Protein AF-A0A2D6FDU6-F1 (afdb_monomer)

Secondary structure (DSSP, 8-state):
-----HHHHHHHHHHHHHHHHHTT-HHHHHHHHHHHHHHHTT----GGGGGGTGGGSS------

Mean predicted aligned error: 13.11 Å

Solvent-accessible surface area (backbone atoms only — not comparable to full-atom values): 3997 Å² total; per-residue (Å²): 140,90,68,85,51,67,68,58,53,46,52,50,33,51,49,49,21,51,54,21,54,76,69,68,36,62,69,55,21,51,50,24,49,52,52,47,53,39,50,76,74,64,53,74,76,60,77,79,56,56,77,74,62,69,76,74,73,84,79,74,85,84,77,131

Structure (mmCIF, N/CA/C/O backbone):
data_AF-A0A2D6FDU6-F1
#
_entry.id   AF-A0A2D6FDU6-F1
#
loop_
_atom_site.group_PDB
_atom_site.id
_atom_site.type_symbol
_atom_site.label_atom_id
_atom_site.label_alt_id
_atom_site.label_comp_id
_atom_site.label_asym_id
_atom_site.label_entity_id
_atom_site.label_seq_id
_atom_site.pdbx_PDB_ins_code
_atom_site.Cartn_x
_atom_site.Cartn_y
_atom_site.Cartn_z
_atom_site.occupancy
_atom_site.B_iso_or_equiv
_atom_site.auth_seq_id
_atom_site.auth_comp_id
_atom_site.auth_asym_id
_atom_site.auth_atom_id
_atom_site.pdbx_PDB_model_num
ATOM 1 N N . MET A 1 1 ? 10.522 15.197 -19.750 1.00 48.56 1 MET A N 1
ATOM 2 C CA . MET A 1 1 ? 10.271 15.106 -18.292 1.00 48.56 1 MET A CA 1
ATOM 3 C C . MET A 1 1 ? 9.846 13.661 -18.032 1.00 48.56 1 MET A C 1
ATOM 5 O O . MET A 1 1 ? 8.708 13.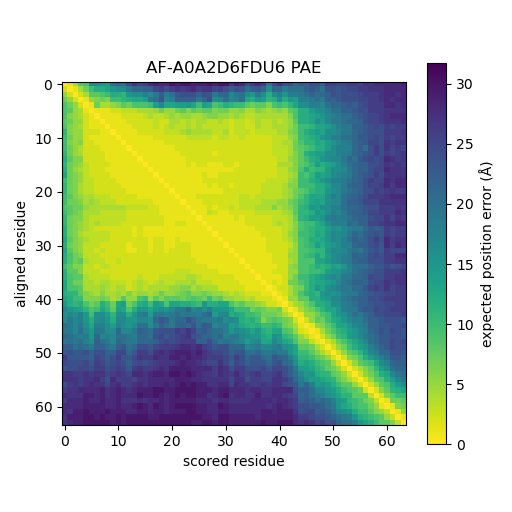419 -17.678 1.00 48.56 1 MET A O 1
ATOM 9 N N . ASP A 1 2 ? 10.716 12.683 -18.319 1.00 48.25 2 ASP A N 1
ATOM 10 C CA . ASP A 1 2 ? 10.226 11.365 -18.781 1.00 48.25 2 ASP A CA 1
ATOM 11 C C . ASP A 1 2 ? 10.848 10.172 -18.062 1.00 48.25 2 ASP A C 1
ATOM 13 O O . ASP A 1 2 ? 11.365 9.240 -18.673 1.00 48.25 2 ASP A O 1
ATOM 17 N N . SER A 1 3 ? 10.761 10.195 -16.742 1.00 57.56 3 SER A N 1
ATOM 18 C CA . SER A 1 3 ? 10.749 8.980 -15.934 1.00 57.56 3 SER A CA 1
ATOM 19 C C . SER A 1 3 ? 10.176 9.374 -14.585 1.00 57.56 3 SER A C 1
ATOM 21 O O . SER A 1 3 ? 10.898 9.890 -13.733 1.00 57.56 3 SER A O 1
ATOM 23 N N . ILE A 1 4 ? 8.865 9.212 -14.405 1.00 62.50 4 ILE A N 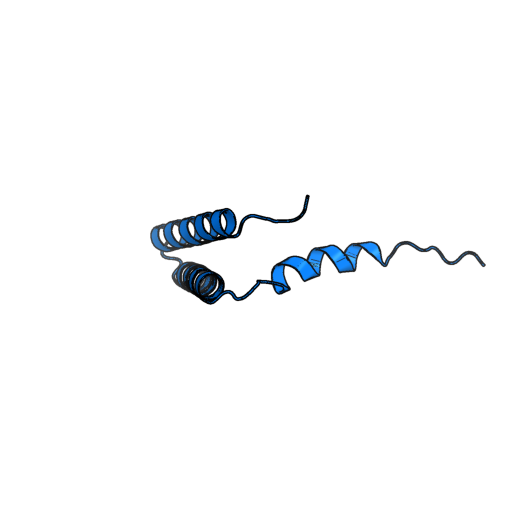1
ATOM 24 C CA . ILE A 1 4 ? 8.335 9.149 -13.045 1.00 62.50 4 ILE A CA 1
ATOM 25 C C . ILE A 1 4 ? 9.090 7.996 -12.383 1.00 62.50 4 ILE A C 1
ATOM 27 O O . ILE A 1 4 ? 9.091 6.878 -12.901 1.00 62.50 4 ILE A O 1
ATOM 31 N N . ASP A 1 5 ? 9.834 8.318 -11.332 1.00 78.88 5 ASP A N 1
ATOM 32 C CA . ASP A 1 5 ? 10.694 7.363 -10.655 1.00 78.88 5 ASP A CA 1
ATOM 33 C C . ASP A 1 5 ? 9.812 6.276 -10.032 1.00 78.88 5 ASP A C 1
ATOM 35 O O . ASP A 1 5 ? 8.871 6.580 -9.293 1.00 78.88 5 ASP A O 1
ATOM 39 N N . LEU A 1 6 ? 10.079 5.014 -10.364 1.00 73.38 6 LEU A N 1
ATOM 40 C CA . LEU A 1 6 ? 9.325 3.878 -9.832 1.00 73.38 6 LEU A CA 1
ATOM 41 C C . LEU A 1 6 ? 9.411 3.841 -8.302 1.00 73.38 6 LEU A C 1
ATOM 43 O O . LEU A 1 6 ? 8.460 3.421 -7.649 1.00 73.38 6 LEU A O 1
ATOM 47 N N . GLU A 1 7 ? 10.501 4.358 -7.725 1.00 79.12 7 GLU A N 1
ATOM 48 C CA . GLU A 1 7 ? 10.636 4.522 -6.278 1.00 79.12 7 GLU A CA 1
ATOM 49 C C . GLU A 1 7 ? 9.596 5.499 -5.710 1.00 79.12 7 GLU A C 1
ATOM 51 O O . GLU A 1 7 ? 9.014 5.243 -4.658 1.00 79.12 7 GLU A O 1
ATOM 56 N N . VAL A 1 8 ? 9.299 6.589 -6.424 1.00 84.00 8 VAL A N 1
ATOM 57 C CA . VAL A 1 8 ? 8.280 7.562 -6.003 1.00 84.00 8 VAL A CA 1
ATOM 58 C C . VAL A 1 8 ? 6.885 6.945 -6.084 1.00 84.00 8 VAL A C 1
ATOM 60 O O . VAL A 1 8 ? 6.093 7.121 -5.162 1.00 84.00 8 VAL A O 1
ATOM 63 N N . ILE A 1 9 ? 6.589 6.181 -7.140 1.00 83.88 9 ILE A N 1
ATOM 64 C CA . ILE A 1 9 ? 5.299 5.483 -7.276 1.00 83.88 9 ILE A CA 1
ATOM 65 C C . ILE A 1 9 ? 5.134 4.441 -6.164 1.00 83.88 9 ILE A C 1
ATOM 67 O O . ILE A 1 9 ? 4.073 4.382 -5.547 1.00 83.88 9 ILE A O 1
ATOM 71 N N . ASN A 1 10 ? 6.190 3.686 -5.846 1.00 84.6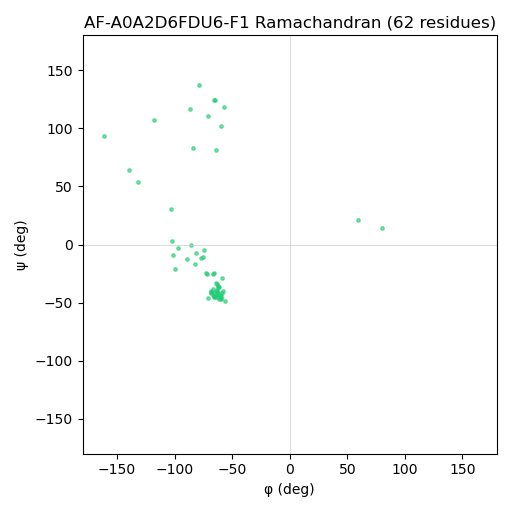9 10 ASN A N 1
ATOM 72 C CA . ASN A 1 10 ? 6.188 2.740 -4.731 1.00 84.69 10 ASN A CA 1
ATOM 73 C C . ASN A 1 10 ? 5.828 3.418 -3.410 1.00 84.69 10 ASN A C 1
ATOM 75 O O . ASN A 1 10 ? 4.952 2.944 -2.690 1.00 84.69 10 ASN A O 1
ATOM 79 N N . VAL A 1 11 ? 6.463 4.550 -3.098 1.00 89.75 11 VAL A N 1
ATOM 80 C CA . VAL A 1 11 ? 6.172 5.286 -1.860 1.00 89.75 11 VAL A CA 1
ATOM 81 C C . VAL A 1 11 ? 4.718 5.761 -1.831 1.00 89.75 11 VAL A C 1
ATOM 83 O O . VAL A 1 11 ? 4.064 5.620 -0.799 1.00 89.75 11 VAL A O 1
ATOM 86 N N . LEU A 1 12 ? 4.190 6.262 -2.950 1.00 90.12 12 LEU A N 1
ATOM 87 C CA . LEU A 1 12 ? 2.803 6.729 -3.034 1.00 90.12 12 LEU A CA 1
ATOM 88 C C . LEU A 1 12 ? 1.793 5.589 -2.857 1.00 90.12 12 LE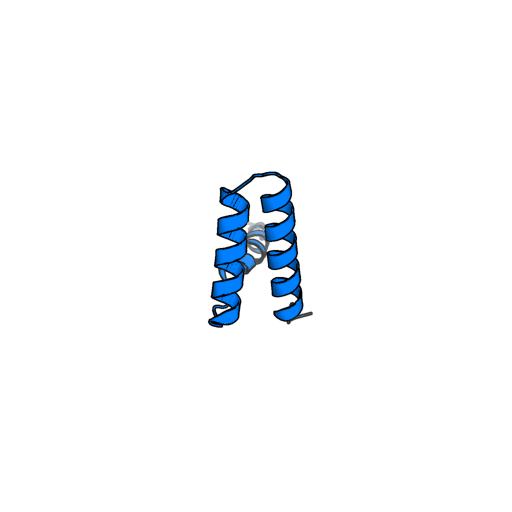U A C 1
ATOM 90 O O . LEU A 1 12 ? 0.855 5.728 -2.076 1.00 90.12 12 LEU A O 1
ATOM 94 N N . CYS A 1 13 ? 1.996 4.445 -3.515 1.00 89.94 13 CYS 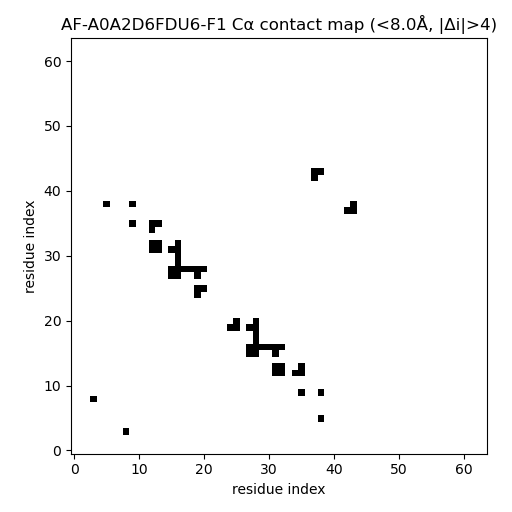A N 1
ATOM 95 C CA . CYS A 1 13 ? 1.126 3.282 -3.332 1.00 89.94 13 CYS A CA 1
ATOM 96 C C . CYS A 1 13 ? 1.191 2.746 -1.894 1.00 89.94 13 CYS A C 1
ATOM 98 O O . CYS A 1 13 ? 0.176 2.313 -1.352 1.00 89.94 13 CYS A O 1
ATOM 100 N N . PHE A 1 14 ? 2.355 2.823 -1.244 1.00 93.50 14 PHE A N 1
ATOM 101 C CA . PHE A 1 14 ? 2.495 2.427 0.156 1.00 93.50 14 PHE A CA 1
ATOM 102 C C . PHE A 1 14 ? 1.758 3.377 1.105 1.00 93.50 14 PHE A C 1
ATOM 104 O O . PHE A 1 14 ? 1.094 2.921 2.032 1.00 93.50 14 PHE A O 1
ATOM 111 N N . GLN A 1 15 ? 1.830 4.688 0.861 1.00 94.81 15 GLN A N 1
ATOM 112 C CA . GLN A 1 15 ? 1.071 5.685 1.622 1.00 94.81 15 GLN A CA 1
ATOM 113 C C . GLN A 1 15 ? -0.437 5.474 1.468 1.00 94.81 15 GLN A C 1
ATOM 115 O O . GLN A 1 15 ? -1.136 5.376 2.471 1.00 94.81 15 GLN A O 1
ATOM 120 N N . GLN A 1 16 ? -0.908 5.285 0.234 1.00 93.12 16 GLN A N 1
ATOM 121 C CA . GLN A 1 16 ? -2.312 5.008 -0.072 1.00 93.12 16 GLN A CA 1
ATOM 122 C C . GLN A 1 16 ? -2.824 3.745 0.631 1.00 93.12 16 GLN A C 1
ATOM 124 O O . GLN A 1 16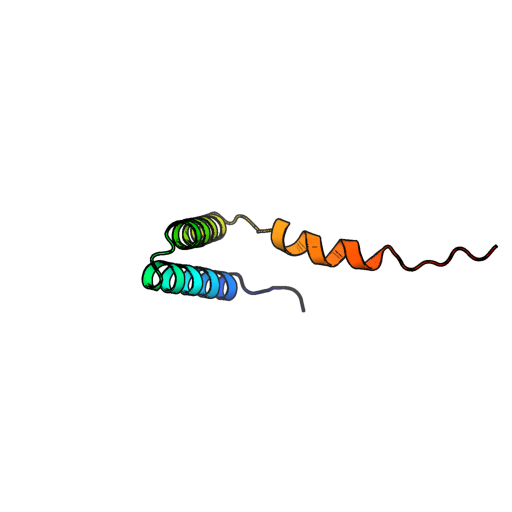 ? -3.937 3.729 1.148 1.00 93.12 16 GLN A O 1
ATOM 129 N N . MET A 1 17 ? -2.003 2.691 0.699 1.00 96.25 17 MET A N 1
ATOM 130 C CA . MET A 1 17 ? -2.350 1.481 1.443 1.00 96.25 17 MET A CA 1
ATOM 131 C C . MET A 1 17 ? -2.515 1.766 2.942 1.00 96.25 17 MET A C 1
ATOM 133 O O . MET A 1 17 ? -3.466 1.280 3.546 1.00 96.25 17 MET A O 1
ATOM 137 N N . LEU A 1 18 ? -1.596 2.525 3.550 1.00 97.06 18 LEU A N 1
ATOM 138 C CA . LEU A 1 18 ? -1.665 2.851 4.978 1.00 97.06 18 LEU A CA 1
ATOM 139 C C . LEU A 1 18 ? -2.891 3.707 5.304 1.00 97.06 18 LEU A C 1
ATOM 141 O O . LEU A 1 18 ? -3.605 3.383 6.248 1.00 97.06 18 LEU A O 1
ATOM 145 N N . GLU A 1 19 ? -3.163 4.734 4.500 1.00 97.31 19 GLU A N 1
ATOM 146 C CA . GLU A 1 19 ? -4.341 5.596 4.651 1.00 97.31 19 GLU A CA 1
ATOM 147 C C . GLU A 1 19 ? -5.639 4.782 4.543 1.00 97.31 19 GLU A C 1
ATOM 149 O O . GLU A 1 19 ? -6.495 4.857 5.420 1.00 97.31 19 GLU A O 1
ATOM 154 N N . ALA A 1 20 ? -5.745 3.905 3.541 1.00 96.31 20 ALA A N 1
ATOM 155 C CA . ALA A 1 20 ? -6.908 3.036 3.375 1.00 96.31 20 ALA A CA 1
ATOM 156 C C . ALA A 1 20 ? -7.102 2.059 4.550 1.00 96.31 20 ALA A C 1
ATOM 158 O O . ALA A 1 20 ? -8.231 1.788 4.957 1.00 96.31 20 ALA A O 1
ATOM 159 N N . VAL A 1 21 ? -6.013 1.542 5.132 1.00 9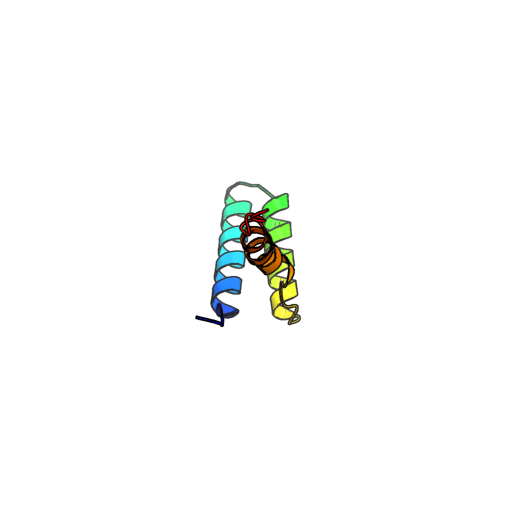6.69 21 VAL A N 1
ATOM 160 C CA . VAL A 1 21 ? -6.077 0.699 6.339 1.00 96.69 21 VAL A CA 1
ATOM 161 C C . VAL A 1 21 ? -6.540 1.502 7.556 1.00 96.69 21 VAL A C 1
ATOM 163 O O . VAL A 1 21 ? -7.332 0.987 8.345 1.00 96.69 21 VAL A O 1
ATOM 166 N N . GLU A 1 22 ? -6.070 2.741 7.719 1.00 97.50 22 GLU A N 1
ATOM 167 C CA . GLU A 1 22 ? -6.507 3.635 8.801 1.00 97.50 22 GLU A CA 1
ATOM 168 C C . GLU A 1 22 ? -7.998 3.990 8.693 1.00 97.50 22 GLU A C 1
ATOM 170 O O . GLU A 1 22 ? -8.674 4.120 9.715 1.00 97.50 22 GLU A O 1
ATOM 175 N N . GLU A 1 23 ? -8.520 4.092 7.471 1.00 97.38 23 GLU A N 1
ATOM 176 C CA . GLU A 1 23 ? -9.933 4.363 7.182 1.00 97.38 23 GLU A CA 1
ATOM 177 C C . GLU A 1 23 ? -10.823 3.105 7.168 1.00 97.38 23 GLU A C 1
ATOM 179 O O . GLU A 1 23 ? -12.035 3.209 6.978 1.00 97.38 23 GLU A O 1
ATOM 184 N N . GLU A 1 24 ? -10.246 1.920 7.396 1.00 96.44 24 GLU A N 1
ATOM 185 C CA . GLU A 1 24 ? -10.912 0.614 7.267 1.00 96.44 24 GLU A CA 1
ATOM 186 C C . GLU A 1 24 ? -11.477 0.333 5.853 1.00 96.44 24 GLU A C 1
ATOM 188 O O . GLU A 1 24 ? -12.336 -0.540 5.678 1.00 96.44 24 GLU A O 1
ATOM 193 N N . ASP A 1 25 ? -10.974 1.018 4.818 1.00 96.56 25 ASP A N 1
ATOM 194 C CA . ASP A 1 25 ? -11.290 0.729 3.417 1.00 96.56 25 ASP A CA 1
ATOM 195 C C . ASP A 1 25 ? -10.399 -0.398 2.878 1.00 96.56 25 ASP A C 1
ATOM 197 O O . ASP A 1 25 ? -9.374 -0.214 2.213 1.00 96.56 25 ASP A O 1
ATOM 201 N N . TRP A 1 26 ? -10.821 -1.626 3.161 1.00 94.75 26 TRP A N 1
ATOM 202 C CA . TRP A 1 26 ? -10.086 -2.828 2.773 1.00 94.75 26 TRP A CA 1
ATOM 203 C C . TRP A 1 26 ? -9.998 -3.049 1.260 1.00 94.75 26 TRP A C 1
ATOM 205 O O . TRP A 1 26 ? -9.076 -3.731 0.808 1.00 94.75 26 TRP A O 1
ATOM 215 N N . ASN A 1 27 ? -10.930 -2.501 0.474 1.00 95.75 27 ASN A N 1
ATOM 216 C CA . ASN A 1 27 ? -10.881 -2.640 -0.982 1.00 95.75 27 ASN A CA 1
ATOM 217 C C . ASN A 1 27 ? -9.739 -1.798 -1.547 1.00 95.75 27 ASN A C 1
ATOM 219 O O . ASN A 1 27 ? -8.948 -2.289 -2.355 1.00 95.75 27 ASN A O 1
ATOM 223 N N . GLU A 1 28 ? -9.631 -0.557 -1.077 1.00 92.12 28 GLU A N 1
ATOM 224 C CA . GLU A 1 28 ? -8.578 0.360 -1.497 1.00 92.12 28 GLU A CA 1
ATOM 225 C C . GLU A 1 28 ? -7.205 -0.100 -0.989 1.00 92.12 28 GLU A C 1
ATOM 227 O O . GLU A 1 28 ? -6.236 -0.128 -1.751 1.00 92.12 28 GLU A O 1
ATOM 232 N N . ALA A 1 29 ? -7.131 -0.595 0.251 1.00 95.00 29 ALA A N 1
ATOM 233 C CA . ALA A 1 29 ? -5.907 -1.172 0.803 1.00 95.00 29 ALA A CA 1
ATOM 234 C C . ALA A 1 29 ? -5.412 -2.377 -0.019 1.00 95.00 29 ALA A C 1
ATOM 236 O O . ALA A 1 29 ? -4.224 -2.477 -0.336 1.00 95.00 29 ALA A O 1
ATOM 237 N N . ALA A 1 30 ? -6.316 -3.283 -0.409 1.00 93.88 30 ALA A N 1
ATOM 238 C CA . ALA A 1 30 ? -5.970 -4.439 -1.235 1.00 93.88 30 ALA A CA 1
ATOM 239 C C . ALA A 1 30 ? -5.527 -4.032 -2.650 1.00 93.88 30 ALA A C 1
ATOM 241 O O . ALA A 1 30 ? -4.585 -4.612 -3.193 1.00 93.88 30 ALA A O 1
ATOM 242 N N . MET A 1 31 ? -6.170 -3.021 -3.237 1.00 93.06 31 MET A N 1
ATOM 243 C CA . MET A 1 31 ? -5.804 -2.484 -4.548 1.00 93.06 31 MET A CA 1
ATOM 244 C C . MET A 1 31 ? -4.420 -1.821 -4.527 1.00 93.06 31 MET A C 1
ATOM 246 O O . MET A 1 31 ? -3.605 -2.054 -5.420 1.00 93.06 31 MET A O 1
ATOM 250 N N . ALA A 1 32 ? -4.131 -1.021 -3.501 1.00 92.12 32 ALA A N 1
ATOM 251 C CA . ALA A 1 32 ? -2.828 -0.392 -3.314 1.00 92.12 32 ALA A CA 1
ATOM 252 C C . ALA A 1 32 ? -1.719 -1.438 -3.108 1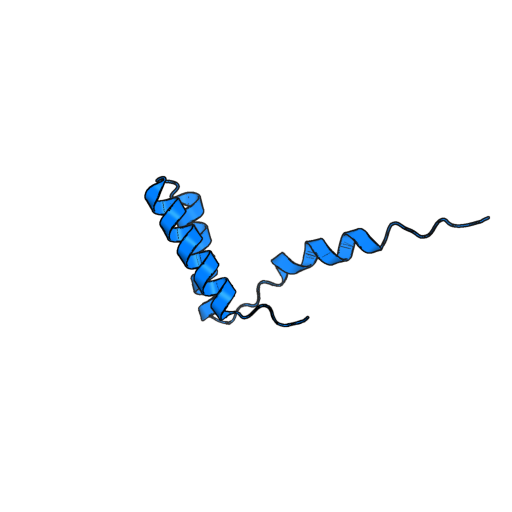.00 92.12 32 ALA A C 1
ATOM 254 O O . ALA A 1 32 ? -0.654 -1.341 -3.721 1.00 92.12 32 ALA A O 1
ATOM 255 N N . LEU A 1 33 ? -1.998 -2.492 -2.334 1.00 90.69 33 LEU A N 1
ATOM 256 C CA . LEU A 1 33 ? -1.082 -3.617 -2.150 1.00 90.69 33 LEU A CA 1
ATOM 257 C C . LEU A 1 33 ? -0.819 -4.377 -3.458 1.00 90.69 33 LEU A C 1
ATOM 259 O O . LEU A 1 33 ? 0.329 -4.694 -3.760 1.00 90.69 33 LEU A O 1
ATOM 263 N N . TYR A 1 34 ? -1.853 -4.639 -4.262 1.00 90.31 34 TYR A N 1
ATOM 264 C CA . TYR A 1 34 ? -1.687 -5.266 -5.577 1.00 90.31 34 TYR A CA 1
ATOM 265 C C . TYR A 1 34 ? -0.775 -4.435 -6.485 1.00 90.31 34 TYR A C 1
ATOM 267 O O . TYR A 1 34 ? 0.108 -4.976 -7.151 1.00 90.31 34 TYR A O 1
ATOM 275 N N . LYS A 1 35 ? -0.939 -3.107 -6.467 1.00 88.12 35 LYS A N 1
ATOM 276 C CA . LYS A 1 35 ? -0.092 -2.210 -7.255 1.00 88.12 35 LYS A CA 1
ATOM 277 C C . LYS A 1 35 ? 1.374 -2.262 -6.812 1.00 88.12 35 LYS A C 1
ATOM 279 O O . LYS A 1 35 ? 2.257 -2.275 -7.660 1.00 88.12 35 LYS A O 1
ATOM 284 N N . LEU A 1 36 ? 1.644 -2.343 -5.510 1.00 88.12 36 LEU A N 1
ATOM 285 C CA . LEU A 1 36 ? 3.012 -2.508 -5.004 1.00 88.12 36 LEU A CA 1
ATOM 286 C C . LEU A 1 36 ? 3.664 -3.791 -5.533 1.00 88.12 36 LEU A C 1
ATOM 288 O O . LEU A 1 36 ? 4.785 -3.742 -6.036 1.00 88.12 36 LEU A O 1
ATOM 292 N N . TYR A 1 37 ? 2.941 -4.914 -5.494 1.00 84.75 37 TYR A N 1
ATOM 293 C CA . TYR A 1 37 ? 3.438 -6.190 -6.019 1.00 84.75 37 TYR A CA 1
ATOM 294 C C . TYR A 1 37 ? 3.749 -6.131 -7.516 1.00 84.75 37 TYR A C 1
ATOM 296 O O . TYR A 1 37 ? 4.807 -6.589 -7.939 1.00 84.75 37 TYR A O 1
ATOM 304 N N . ALA A 1 38 ? 2.873 -5.521 -8.312 1.00 82.94 38 ALA A N 1
ATOM 305 C CA . ALA A 1 38 ? 3.097 -5.381 -9.747 1.00 82.94 38 ALA A CA 1
ATOM 306 C C . ALA A 1 38 ? 4.364 -4.552 -10.063 1.00 82.94 38 ALA A C 1
ATOM 308 O O . ALA A 1 38 ? 5.121 -4.906 -10.968 1.00 82.94 38 ALA A O 1
ATOM 309 N N . ILE A 1 39 ? 4.669 -3.506 -9.279 1.00 80.88 39 ILE A N 1
ATOM 310 C CA . ILE A 1 39 ? 5.918 -2.737 -9.447 1.00 80.88 39 ILE A CA 1
ATOM 311 C C . ILE A 1 39 ? 7.141 -3.592 -9.105 1.00 80.88 39 ILE A C 1
ATOM 313 O O . ILE A 1 39 ? 8.132 -3.555 -9.838 1.00 80.88 39 ILE A O 1
ATOM 317 N N . GLU A 1 40 ? 7.086 -4.365 -8.015 1.00 76.31 40 GLU A N 1
ATOM 318 C CA . GLU A 1 40 ? 8.177 -5.264 -7.614 1.00 76.31 40 GLU A CA 1
ATOM 319 C C . GLU A 1 40 ? 8.450 -6.355 -8.661 1.00 76.31 40 GLU A C 1
ATOM 321 O O . GLU A 1 40 ? 9.609 -6.691 -8.913 1.00 76.31 40 GLU A O 1
ATOM 326 N N . GLU A 1 41 ? 7.407 -6.861 -9.325 1.00 81.25 41 GLU A N 1
ATOM 327 C CA . GLU A 1 41 ? 7.523 -7.824 -10.429 1.00 81.25 41 GLU A CA 1
ATOM 328 C C . GLU A 1 41 ? 8.006 -7.190 -11.749 1.00 81.25 41 GLU A C 1
ATOM 330 O O . GLU A 1 41 ? 8.298 -7.893 -12.720 1.00 81.25 41 GLU A O 1
ATOM 335 N N . GLY A 1 42 ? 8.177 -5.865 -11.782 1.00 70.19 42 GLY A N 1
ATOM 336 C CA . GLY A 1 42 ? 8.639 -5.126 -12.952 1.00 70.19 42 GLY A CA 1
ATOM 337 C C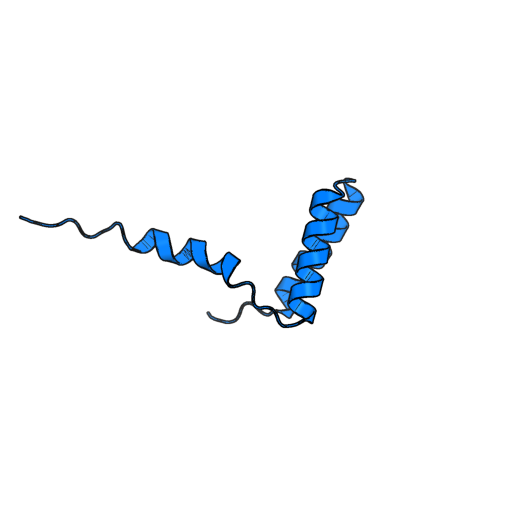 . GLY A 1 42 ? 7.544 -4.865 -13.986 1.00 70.19 42 GLY A C 1
ATOM 338 O O . GLY A 1 42 ? 7.861 -4.474 -15.118 1.00 70.19 42 GLY A O 1
ATOM 339 N N . GLU A 1 43 ? 6.271 -5.050 -13.624 1.00 64.75 43 GLU A N 1
ATOM 340 C CA . GLU A 1 43 ? 5.157 -4.624 -14.460 1.00 64.75 43 GLU A CA 1
ATOM 341 C C . GLU A 1 43 ? 5.152 -3.095 -14.554 1.00 64.75 43 GLU A C 1
ATOM 343 O O . GLU A 1 43 ? 5.139 -2.358 -13.566 1.00 64.75 43 GLU A O 1
ATOM 348 N N . ARG A 1 44 ? 5.185 -2.588 -15.789 1.00 61.03 44 ARG A N 1
ATOM 349 C CA . ARG A 1 44 ? 4.983 -1.165 -16.050 1.00 61.03 44 ARG A CA 1
ATOM 350 C C . ARG A 1 44 ? 3.489 -0.922 -16.173 1.00 61.03 44 ARG A C 1
ATOM 352 O O . ARG A 1 44 ? 2.885 -1.402 -17.131 1.00 61.03 44 ARG A O 1
ATOM 359 N N . PHE A 1 45 ? 2.923 -0.123 -15.270 1.00 57.41 45 PHE A N 1
ATOM 360 C CA . PHE A 1 45 ? 1.562 0.402 -15.398 1.00 57.41 45 PHE A CA 1
ATOM 361 C C . PHE A 1 45 ? 1.456 1.324 -16.614 1.00 57.41 45 PHE A C 1
ATOM 363 O O . PHE A 1 45 ? 1.566 2.545 -16.521 1.00 57.41 45 PHE A O 1
ATOM 370 N N . SER A 1 46 ? 1.296 0.721 -17.784 1.00 57.16 46 SER A N 1
ATOM 371 C CA . SER A 1 46 ? 1.027 1.423 -19.036 1.00 57.16 46 SER A CA 1
ATOM 372 C C . SER A 1 46 ? -0.402 1.970 -19.064 1.00 57.16 46 SER A C 1
ATOM 374 O O . SER A 1 46 ? -0.628 3.022 -19.655 1.00 57.16 46 SER A O 1
ATOM 376 N N . ASP A 1 47 ? -1.305 1.355 -18.301 1.00 56.44 47 ASP A N 1
ATOM 377 C CA . ASP A 1 47 ? -2.715 1.738 -18.189 1.00 56.44 47 ASP A CA 1
ATOM 378 C C . ASP A 1 47 ? -2.926 3.111 -17.522 1.00 56.44 47 ASP A C 1
ATOM 380 O O . ASP A 1 47 ? -3.896 3.802 -17.811 1.00 56.44 47 ASP A O 1
ATOM 384 N N . LEU A 1 48 ? -1.993 3.576 -16.679 1.00 52.69 48 LEU A N 1
ATOM 385 C CA . LEU A 1 48 ? -2.043 4.937 -16.113 1.00 52.69 48 LEU A CA 1
ATOM 386 C C . LEU A 1 48 ? -1.632 6.022 -17.123 1.00 52.69 48 LEU A C 1
ATOM 388 O O . LEU A 1 48 ? -1.793 7.211 -16.854 1.00 52.69 48 LEU A O 1
ATOM 392 N N . ASN A 1 49 ? -1.078 5.629 -18.273 1.00 48.81 49 ASN A N 1
ATOM 393 C CA . ASN A 1 49 ? -0.598 6.544 -19.306 1.00 48.81 49 ASN A CA 1
ATOM 394 C C . ASN A 1 49 ? -1.578 6.677 -20.489 1.00 48.81 49 ASN A C 1
ATOM 396 O O . ASN A 1 49 ? -1.386 7.547 -21.343 1.00 48.81 49 ASN A O 1
ATOM 400 N N . GLU A 1 50 ? -2.630 5.852 -20.551 1.00 45.91 50 GLU A N 1
ATOM 401 C CA . GLU A 1 50 ? -3.595 5.876 -21.659 1.00 45.91 50 GLU A CA 1
ATOM 402 C C . GLU A 1 50 ? -4.528 7.102 -21.628 1.00 45.91 50 GLU A C 1
ATOM 404 O O . GLU A 1 50 ? -4.916 7.592 -22.688 1.00 45.91 50 GLU A O 1
ATOM 409 N N . GLU A 1 51 ? -4.774 7.733 -20.474 1.00 47.78 51 GLU A N 1
ATOM 410 C CA . GLU A 1 51 ? -5.639 8.929 -20.420 1.00 47.78 51 GLU A CA 1
ATOM 411 C C . GLU A 1 51 ? -4.976 10.234 -20.904 1.00 47.78 51 GLU A C 1
ATOM 413 O O . GLU A 1 51 ? -5.663 11.225 -21.159 1.00 47.78 51 GLU A O 1
ATOM 418 N N . SER A 1 52 ? -3.652 10.269 -21.102 1.00 46.94 52 SER A N 1
ATOM 419 C CA . SER A 1 52 ? -2.975 11.491 -21.579 1.00 46.94 52 SER A CA 1
ATOM 420 C C . SER A 1 52 ? -2.888 11.609 -23.108 1.00 46.94 52 SER A C 1
ATOM 422 O O . SER A 1 52 ? -2.567 12.688 -23.613 1.00 46.94 52 SER A O 1
ATOM 424 N N . SER A 1 53 ? -3.182 10.544 -23.867 1.00 44.88 53 SER A N 1
ATOM 425 C CA . SER A 1 53 ? -3.077 10.566 -25.340 1.00 44.88 53 SER A CA 1
ATOM 426 C C . SER A 1 53 ? -4.398 10.763 -26.085 1.00 44.88 53 SER A C 1
ATOM 428 O O . SER A 1 53 ? -4.374 11.247 -27.218 1.00 44.88 53 SER A O 1
ATOM 430 N N . GLU A 1 54 ? -5.555 10.478 -25.483 1.00 42.72 54 GLU A N 1
ATOM 431 C CA . GLU A 1 54 ? -6.837 10.601 -26.199 1.00 42.72 54 GLU A CA 1
ATOM 432 C C . GLU A 1 54 ? -7.394 12.037 -26.245 1.00 42.72 54 GLU A C 1
ATOM 434 O O . GLU A 1 54 ? -8.202 12.371 -27.112 1.00 42.72 54 GLU A O 1
ATOM 439 N N . LEU A 1 55 ? -6.907 12.951 -25.397 1.00 46.16 55 LEU A N 1
ATOM 440 C CA . LEU A 1 55 ? -7.382 14.344 -25.370 1.00 46.16 55 LEU A CA 1
ATOM 441 C C . LEU A 1 55 ? -6.752 15.260 -26.435 1.00 46.16 55 LEU A C 1
ATOM 443 O O . LEU A 1 55 ? -7.207 16.393 -26.603 1.00 46.16 55 LEU A O 1
ATOM 447 N N . ASN A 1 56 ? -5.750 14.792 -27.188 1.00 42.09 56 ASN A N 1
ATOM 448 C CA . ASN A 1 56 ? -5.072 15.599 -28.213 1.00 42.09 56 ASN A CA 1
ATOM 449 C C . ASN A 1 56 ? -5.487 15.299 -29.665 1.00 42.09 56 ASN A C 1
ATOM 451 O O . ASN A 1 56 ? -4.959 15.935 -30.575 1.00 42.09 56 ASN A O 1
ATOM 455 N N . GLN A 1 57 ? -6.453 14.405 -29.918 1.00 45.22 57 GLN A N 1
ATOM 456 C CA . GLN A 1 57 ? -6.906 14.107 -31.291 1.00 45.22 57 GLN A CA 1
ATOM 457 C C . GLN A 1 57 ? -8.173 14.865 -31.740 1.00 45.22 57 GLN A C 1
ATOM 459 O O . GLN A 1 57 ? -8.549 14.785 -32.906 1.00 45.22 57 GLN A O 1
ATOM 464 N N . THR A 1 58 ? -8.803 15.678 -30.882 1.00 50.03 58 THR A N 1
ATOM 465 C CA . THR A 1 58 ? -10.095 16.336 -31.203 1.00 50.03 58 THR A CA 1
ATOM 466 C C . THR A 1 58 ? -9.974 17.821 -31.573 1.00 50.03 58 THR A C 1
ATOM 468 O O . THR A 1 58 ? -10.886 18.609 -31.323 1.00 50.03 58 THR A O 1
ATOM 471 N N . ARG A 1 59 ? -8.863 18.264 -32.179 1.00 46.62 59 ARG A N 1
ATOM 472 C CA . ARG A 1 59 ? -8.757 19.643 -32.703 1.00 46.62 59 ARG A CA 1
ATOM 473 C C . ARG A 1 59 ? -8.054 19.737 -34.054 1.00 46.62 59 ARG A C 1
ATOM 475 O O . ARG A 1 59 ? -7.063 20.441 -34.193 1.00 46.62 59 ARG A O 1
ATOM 482 N N . GLU A 1 60 ? -8.656 19.145 -35.079 1.00 45.69 60 GLU A N 1
ATOM 483 C CA . GLU A 1 60 ? -8.544 19.691 -36.435 1.00 45.69 60 GLU A CA 1
ATOM 484 C C . GLU A 1 60 ? -9.940 20.081 -36.944 1.00 45.69 60 GLU A C 1
ATOM 486 O O . GLU A 1 60 ? -10.756 19.207 -37.249 1.00 45.69 60 GLU A O 1
ATOM 491 N N . PRO A 1 61 ? -10.277 21.383 -37.032 1.00 49.38 61 PRO A N 1
ATOM 492 C CA . PRO A 1 61 ? -11.439 21.796 -37.794 1.00 49.38 61 PRO A CA 1
ATOM 493 C C . PRO A 1 61 ? -11.125 21.612 -39.281 1.00 49.38 61 PRO A C 1
ATOM 495 O O . PRO A 1 61 ? -10.312 22.326 -39.866 1.00 49.38 61 PRO A O 1
ATOM 498 N N . LYS A 1 62 ? -11.798 20.638 -39.892 1.00 49.38 62 LYS A N 1
ATOM 499 C CA . LYS A 1 62 ? -11.851 20.439 -41.340 1.00 49.38 62 LYS A CA 1
ATOM 500 C C . LYS A 1 62 ? -12.448 21.698 -41.987 1.00 49.38 62 LYS A C 1
ATOM 502 O O . LYS A 1 62 ? -13.657 21.913 -41.911 1.00 49.38 62 LYS A O 1
ATOM 507 N N . ALA A 1 63 ? -11.604 22.546 -42.572 1.00 49.16 63 ALA A N 1
ATOM 508 C CA . ALA A 1 63 ? -12.043 23.641 -43.429 1.00 49.16 63 ALA A CA 1
ATOM 509 C C . ALA A 1 63 ? -12.387 23.091 -44.824 1.00 49.16 63 ALA A C 1
ATOM 511 O O . ALA A 1 63 ? -11.705 22.196 -45.327 1.00 49.16 63 ALA A O 1
ATOM 512 N N . ALA A 1 64 ? -13.504 23.590 -45.349 1.00 48.81 64 ALA A N 1
ATOM 513 C CA . ALA A 1 64 ? -14.215 23.157 -46.549 1.00 48.81 64 ALA A CA 1
ATOM 514 C C . ALA A 1 64 ? -13.472 23.423 -47.864 1.00 48.81 64 ALA A C 1
ATOM 516 O O . ALA A 1 64 ? -12.677 24.389 -47.912 1.00 48.81 64 ALA A O 1
#

pLDDT: mean 73.64, std 20.22, range [42.09, 97.5]

Nearest PDB structures (foldseek):
  4b6x-assembly2_B  TM=7.075E-01  e=2.230E+00  Pseudomonas syringae pv. pisi
  4b6x-assembly1_A  TM=6.849E-01  e=2.551E+00  Pseudomonas syringae pv. pisi
  8ftm-assembly2_B  TM=6.714E-01  e=4.086E+00  Thermochaetoides thermophila DSM 1495
  1s3q-assembly1_J-2  TM=6.399E-01  e=8.562E+00  Archaeoglobus fulgidus

Foldseek 3Di:
DDDPDLVVVLVVLVVQLVVCVVVVVVVSNVVSVVVNVCVVVVNDPCVVVVVVPPVPPPDDDDDD

Radius of gyration: 17.08 Å; Cα contacts (8 Å, |Δi|>4): 31; chains: 1; bounding box: 25×32×55 Å

Sequence (64 aa):
MDSIDLEVINVLCFQQMLEAVEEEDWNEAAMALYKLYAIEEGERFSDLNEESSELNQTREPKAA